Protein AF-R7B5I1-F1 (afdb_monomer_lite)

Radius of gyration: 19.65 Å; chains: 1; bounding box: 34×38×48 Å

Structure (mmCIF, N/CA/C/O backbone):
data_AF-R7B5I1-F1
#
_entry.id   AF-R7B5I1-F1
#
loop_
_atom_site.group_PDB
_atom_site.id
_atom_site.type_symbol
_atom_site.label_atom_id
_atom_site.label_alt_id
_atom_site.label_comp_id
_atom_site.label_asym_id
_atom_site.label_entity_id
_atom_site.label_seq_id
_atom_site.pdbx_PDB_ins_code
_atom_site.Cartn_x
_atom_site.Cartn_y
_atom_site.Cartn_z
_atom_site.occupancy
_atom_site.B_iso_or_equiv
_atom_site.auth_seq_id
_atom_site.auth_comp_id
_atom_site.auth_asym_id
_atom_site.auth_atom_id
_atom_site.pdbx_PDB_model_num
ATOM 1 N N . MET A 1 1 ? 6.027 2.645 17.265 1.00 64.31 1 MET A N 1
ATOM 2 C CA . MET A 1 1 ? 6.187 2.403 15.813 1.00 64.31 1 MET A CA 1
ATOM 3 C C . MET A 1 1 ? 6.464 0.924 15.626 1.00 64.31 1 MET A C 1
ATOM 5 O O . MET A 1 1 ? 7.233 0.396 16.416 1.00 64.31 1 MET A O 1
ATOM 9 N N . GLU A 1 2 ? 5.892 0.302 14.593 1.00 85.81 2 GLU A N 1
ATOM 10 C CA . GLU A 1 2 ? 6.000 -1.147 14.324 1.00 85.81 2 GLU A CA 1
ATOM 11 C C . GLU A 1 2 ? 7.347 -1.589 13.712 1.00 85.81 2 GLU A C 1
ATOM 13 O O . GLU A 1 2 ? 7.628 -2.778 13.620 1.00 85.81 2 GLU A O 1
ATOM 18 N N . GLY A 1 3 ? 8.193 -0.654 13.257 1.00 88.81 3 GLY A N 1
ATOM 19 C CA . GLY A 1 3 ? 9.560 -0.943 12.786 1.00 88.81 3 GLY A CA 1
ATOM 20 C C . GLY A 1 3 ? 9.675 -1.717 11.463 1.00 88.81 3 GLY A C 1
ATOM 21 O O . GLY A 1 3 ? 10.787 -1.950 11.001 1.00 88.81 3 GLY A O 1
ATOM 22 N N . THR A 1 4 ? 8.553 -2.079 10.837 1.00 91.25 4 THR A N 1
ATOM 23 C CA . THR A 1 4 ? 8.507 -2.813 9.566 1.00 91.25 4 THR A CA 1
ATOM 24 C C . THR A 1 4 ? 8.154 -1.875 8.416 1.00 91.25 4 THR A C 1
ATOM 26 O O . THR A 1 4 ? 7.165 -1.146 8.500 1.00 91.25 4 THR A O 1
ATOM 29 N N . LEU A 1 5 ? 8.941 -1.905 7.337 1.00 94.00 5 LEU A N 1
ATOM 30 C CA . LEU A 1 5 ? 8.621 -1.198 6.097 1.00 94.00 5 LEU A CA 1
ATOM 31 C C . LEU A 1 5 ? 7.778 -2.118 5.190 1.00 94.00 5 LEU A C 1
ATOM 33 O O . LEU A 1 5 ? 8.321 -3.113 4.692 1.00 94.00 5 LEU A O 1
ATOM 37 N N . PRO A 1 6 ? 6.476 -1.836 4.987 1.00 95.88 6 PRO A N 1
ATOM 38 C CA . PRO A 1 6 ? 5.641 -2.614 4.074 1.00 95.88 6 PRO A CA 1
ATOM 39 C C . PRO A 1 6 ? 6.128 -2.456 2.632 1.00 95.88 6 PRO A C 1
ATOM 41 O O . PRO A 1 6 ? 6.744 -1.449 2.304 1.00 95.88 6 PRO A O 1
ATOM 44 N N . ALA A 1 7 ? 5.840 -3.430 1.772 1.00 96.81 7 ALA A N 1
ATOM 45 C CA . ALA A 1 7 ? 5.909 -3.206 0.329 1.00 96.81 7 ALA A CA 1
ATOM 46 C C . ALA A 1 7 ? 4.872 -2.138 -0.098 1.00 96.81 7 ALA A C 1
ATOM 48 O O . ALA A 1 7 ? 3.823 -2.022 0.560 1.00 96.81 7 ALA A O 1
ATOM 49 N N . PRO A 1 8 ? 5.106 -1.372 -1.182 1.00 95.25 8 PRO A N 1
ATOM 50 C CA . PRO A 1 8 ? 4.152 -0.378 -1.682 1.00 95.25 8 PRO A CA 1
ATOM 51 C C . PRO A 1 8 ? 2.740 -0.941 -1.906 1.00 95.25 8 PRO A C 1
ATOM 53 O O . PRO A 1 8 ? 1.744 -0.304 -1.561 1.00 95.25 8 PRO A O 1
ATOM 56 N N . GLU A 1 9 ? 2.627 -2.176 -2.388 1.00 96.06 9 GLU A N 1
ATOM 57 C CA . GLU A 1 9 ? 1.360 -2.882 -2.579 1.00 96.06 9 GLU A CA 1
ATOM 58 C C . GLU A 1 9 ? 0.684 -3.167 -1.231 1.00 96.06 9 GLU A C 1
ATOM 60 O O . GLU A 1 9 ? -0.502 -2.887 -1.058 1.00 96.06 9 GLU A O 1
ATOM 65 N N . SER A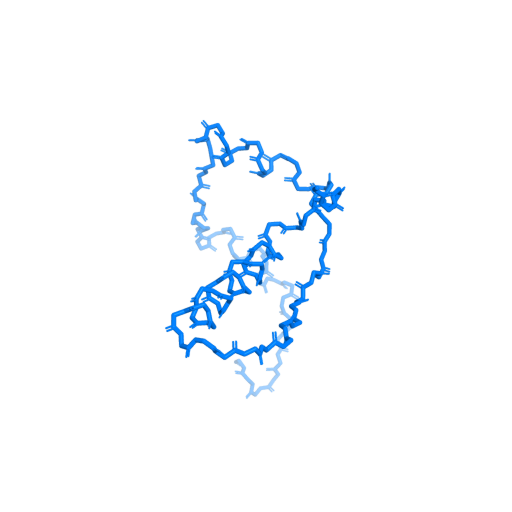 1 10 ? 1.446 -3.637 -0.234 1.00 96.75 10 SER A N 1
ATOM 66 C CA . SER A 1 10 ? 0.939 -3.902 1.124 1.00 96.75 10 SER A CA 1
ATOM 67 C C . SER A 1 10 ? 0.438 -2.637 1.836 1.00 96.75 10 SER A C 1
ATOM 69 O O . SER A 1 10 ? -0.454 -2.721 2.683 1.00 96.75 10 SER A O 1
ATOM 71 N N . ALA A 1 11 ? 0.950 -1.452 1.486 1.00 95.62 11 ALA A N 1
ATOM 72 C CA . ALA A 1 11 ? 0.463 -0.188 2.043 1.00 95.62 11 ALA A CA 1
ATOM 73 C C . ALA A 1 11 ? -1.029 0.063 1.735 1.00 95.62 11 ALA A C 1
ATOM 75 O O . ALA A 1 11 ? -1.720 0.702 2.532 1.00 95.62 11 ALA A O 1
ATOM 76 N N . HIS A 1 12 ? -1.561 -0.504 0.646 1.00 96.88 12 HIS A N 1
ATOM 77 C CA . HIS A 1 12 ? -2.987 -0.430 0.320 1.00 96.88 12 HIS A CA 1
ATOM 78 C C . HIS A 1 12 ? -3.843 -1.231 1.310 1.00 96.88 12 HIS A C 1
ATOM 80 O O . HIS A 1 12 ? -4.896 -0.761 1.738 1.00 96.88 12 HIS A O 1
ATOM 86 N N . ALA A 1 13 ? -3.370 -2.402 1.749 1.00 98.00 1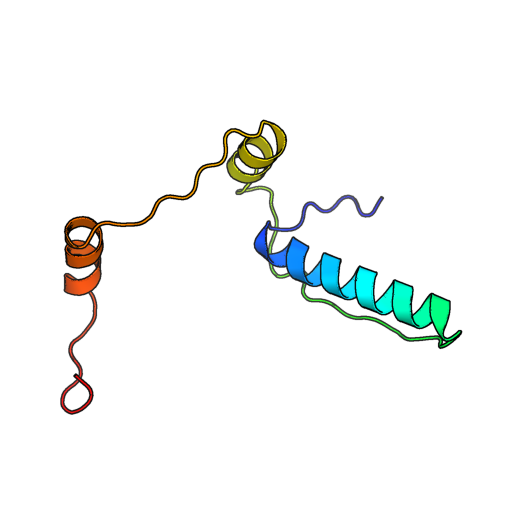3 ALA A N 1
ATOM 87 C CA . ALA A 1 13 ? -4.054 -3.187 2.776 1.00 98.00 13 ALA A CA 1
ATOM 88 C C . ALA A 1 13 ? -4.046 -2.465 4.136 1.00 98.00 13 ALA A C 1
ATOM 90 O O . ALA A 1 13 ? -5.064 -2.438 4.828 1.00 98.00 13 ALA A O 1
ATOM 91 N N . ILE A 1 14 ? -2.927 -1.817 4.486 1.00 97.12 14 ILE A N 1
ATOM 92 C CA . ILE A 1 14 ? -2.825 -0.980 5.694 1.00 97.12 14 ILE A CA 1
ATOM 93 C C . ILE A 1 14 ? -3.819 0.182 5.627 1.00 97.12 14 ILE A C 1
ATOM 95 O O . ILE A 1 14 ? -4.500 0.461 6.614 1.00 97.12 14 ILE A O 1
ATOM 99 N N . ARG A 1 15 ? -3.942 0.846 4.470 1.00 98.00 15 ARG A N 1
ATOM 100 C CA . ARG A 1 15 ? -4.911 1.932 4.289 1.00 98.00 15 ARG A CA 1
ATOM 101 C C . ARG A 1 15 ? -6.339 1.465 4.573 1.00 98.00 15 ARG A C 1
ATOM 103 O O . ARG A 1 15 ? -7.035 2.115 5.346 1.00 98.00 15 ARG A O 1
ATOM 110 N N . VAL A 1 16 ? -6.746 0.325 4.019 1.00 98.31 16 VAL A N 1
ATOM 111 C CA . VAL A 1 16 ? -8.082 -0.235 4.275 1.00 98.31 16 VAL A CA 1
ATOM 112 C C . VAL A 1 16 ? -8.266 -0.579 5.755 1.00 98.31 16 VAL A C 1
ATOM 114 O O . VAL A 1 16 ? -9.307 -0.268 6.324 1.00 98.31 16 VAL A O 1
ATOM 117 N N . ALA A 1 17 ? -7.253 -1.151 6.413 1.00 98.12 17 ALA A N 1
ATOM 118 C CA . ALA A 1 17 ? -7.323 -1.441 7.845 1.00 98.12 17 ALA A CA 1
ATOM 119 C C . ALA A 1 17 ? -7.536 -0.171 8.694 1.00 98.12 17 ALA A C 1
ATOM 121 O O . ALA A 1 17 ? -8.297 -0.200 9.660 1.00 98.12 17 ALA A O 1
ATOM 122 N N . ILE A 1 18 ? -6.907 0.949 8.316 1.00 98.12 18 ILE A N 1
ATOM 123 C CA . ILE A 1 18 ? -7.123 2.257 8.953 1.00 98.12 18 ILE A CA 1
ATOM 124 C C . ILE A 1 18 ? -8.554 2.744 8.713 1.00 98.12 18 ILE A C 1
ATOM 126 O O . ILE A 1 18 ? -9.211 3.169 9.662 1.00 98.12 18 ILE A O 1
ATOM 130 N N . ASP A 1 19 ? -9.046 2.669 7.475 1.00 98.50 19 ASP A N 1
ATOM 131 C CA . ASP A 1 19 ? -10.402 3.106 7.134 1.00 98.50 19 ASP A CA 1
ATOM 132 C C . ASP A 1 19 ? -11.459 2.298 7.920 1.00 98.50 19 ASP A C 1
ATOM 134 O O . ASP A 1 19 ? -12.403 2.870 8.466 1.00 98.50 19 ASP A O 1
ATOM 138 N N . GLU A 1 20 ? -11.275 0.982 8.069 1.00 98.38 20 GLU A N 1
ATOM 139 C CA . GLU A 1 20 ? -12.149 0.135 8.893 1.00 98.38 20 GLU A CA 1
ATOM 140 C C . GLU A 1 20 ? -12.047 0.462 10.391 1.00 98.38 20 GLU A C 1
ATOM 142 O O . GLU A 1 20 ? -13.065 0.503 11.087 1.00 98.38 20 GLU A O 1
ATOM 147 N N . ALA A 1 21 ? -10.848 0.763 10.899 1.00 98.25 21 ALA A N 1
ATOM 148 C CA . ALA A 1 21 ? -10.669 1.188 12.287 1.00 98.25 21 ALA A CA 1
ATOM 149 C C . ALA A 1 21 ? -11.363 2.533 12.574 1.00 98.25 21 ALA A C 1
ATOM 151 O O . ALA A 1 21 ? -11.942 2.718 13.647 1.00 98.25 21 ALA A O 1
ATOM 152 N N . LEU A 1 22 ? -11.351 3.464 11.613 1.00 98.50 22 LEU A N 1
ATOM 153 C CA . LEU A 1 22 ? -12.076 4.733 11.715 1.00 98.50 22 LEU A CA 1
ATOM 154 C C . LEU A 1 22 ? -13.593 4.514 11.754 1.00 98.50 22 LEU A C 1
ATOM 156 O O . LEU A 1 22 ? -14.254 5.099 12.609 1.00 98.50 22 LEU A O 1
ATOM 160 N N . LYS A 1 23 ? -14.135 3.610 10.928 1.00 98.44 23 LYS A N 1
ATOM 161 C CA . LYS A 1 23 ? -15.558 3.228 10.998 1.00 98.44 23 LYS A CA 1
ATOM 162 C C . LYS A 1 23 ? -15.924 2.642 12.362 1.00 98.44 23 LYS A C 1
ATOM 164 O O . LYS A 1 23 ? -16.927 3.038 12.940 1.00 98.44 23 LYS A O 1
ATOM 169 N N . CYS A 1 24 ? -15.093 1.751 12.906 1.00 98.31 24 CYS A N 1
ATOM 170 C CA . CYS A 1 24 ? -15.295 1.178 14.244 1.00 98.31 24 CYS A CA 1
ATOM 171 C C . CYS A 1 24 ? -15.332 2.264 15.330 1.00 98.31 24 CYS A C 1
ATOM 173 O O . CYS A 1 24 ? -16.156 2.218 16.241 1.00 98.31 24 CYS A O 1
ATOM 175 N N . LYS A 1 25 ? -14.476 3.286 15.207 1.00 98.12 25 LYS A N 1
ATOM 176 C CA . LYS A 1 25 ? -14.478 4.446 16.105 1.00 98.12 25 LYS A CA 1
ATOM 177 C C . LYS A 1 25 ? -15.774 5.260 16.006 1.00 98.12 25 LYS A C 1
ATOM 179 O O . LYS A 1 25 ? -16.249 5.740 17.030 1.00 98.12 25 LYS A O 1
ATOM 184 N N . GLU A 1 26 ? -16.323 5.435 14.806 1.00 98.19 26 GLU A N 1
ATOM 185 C CA . GLU A 1 26 ? -17.582 6.162 14.582 1.00 98.19 26 GLU A CA 1
ATOM 186 C C . GLU A 1 26 ? -18.802 5.397 15.106 1.00 98.19 26 GLU A C 1
ATOM 188 O O . GLU A 1 26 ? -19.713 6.003 15.669 1.00 98.19 26 GLU A O 1
ATOM 193 N N . THR A 1 27 ? -18.819 4.071 14.948 1.00 97.94 27 THR A N 1
ATOM 194 C CA . THR A 1 27 ? -19.940 3.218 15.370 1.00 97.94 27 THR A CA 1
ATOM 195 C C . THR A 1 27 ? -19.855 2.773 16.830 1.00 97.94 27 THR A C 1
ATOM 197 O O . THR A 1 27 ? -20.864 2.365 17.401 1.00 97.94 27 THR A O 1
ATOM 200 N N . GLY A 1 28 ? -18.671 2.847 17.445 1.00 97.81 28 GLY A N 1
ATOM 201 C CA . GLY A 1 28 ? -18.407 2.316 18.784 1.00 97.81 28 GLY A CA 1
ATOM 202 C C . GLY A 1 28 ? -18.273 0.789 18.829 1.00 97.81 28 GLY A C 1
ATOM 203 O O . GLY A 1 28 ? -18.307 0.210 19.913 1.00 97.81 28 GLY A O 1
ATOM 204 N N . GLU A 1 29 ? -18.140 0.128 17.677 1.00 97.81 29 GLU A N 1
ATOM 205 C CA . GLU A 1 29 ? -17.971 -1.324 17.593 1.00 97.81 29 GLU A CA 1
ATOM 206 C C . GLU A 1 29 ? -16.510 -1.729 17.817 1.00 97.81 29 GLU A C 1
ATOM 208 O O . GLU A 1 29 ? -15.602 -1.223 17.161 1.00 97.81 29 GLU A O 1
ATOM 213 N N . GLU A 1 30 ? -16.276 -2.704 18.694 1.00 97.62 30 GLU A N 1
ATOM 214 C CA . GLU A 1 30 ? -14.960 -3.323 18.851 1.00 97.62 30 GLU A CA 1
ATOM 215 C C . GLU A 1 30 ? -14.805 -4.493 17.868 1.00 97.62 30 GLU A C 1
ATOM 217 O O . GLU A 1 30 ? -15.586 -5.448 17.885 1.00 97.62 30 GLU A O 1
ATOM 222 N N . LYS A 1 31 ? -13.791 -4.423 16.997 1.00 97.56 31 LYS A N 1
ATOM 223 C CA . LYS A 1 31 ? -13.477 -5.454 15.998 1.00 97.56 31 LYS A CA 1
ATOM 224 C C . LYS A 1 31 ? -11.982 -5.745 15.964 1.00 97.56 31 LYS A C 1
ATOM 226 O O . LYS A 1 31 ? -11.155 -4.842 16.059 1.00 97.56 31 LYS A O 1
ATOM 231 N N . THR A 1 32 ? -11.634 -7.011 15.743 1.00 98.12 32 THR A N 1
ATOM 232 C CA . THR A 1 32 ? -10.270 -7.406 15.371 1.00 98.12 32 THR A CA 1
ATOM 233 C C . THR A 1 32 ? -10.112 -7.301 13.859 1.00 98.12 32 THR A C 1
ATOM 235 O O . THR A 1 32 ? -10.837 -7.957 13.113 1.00 98.12 32 THR A O 1
ATOM 238 N N . ILE A 1 33 ? -9.152 -6.495 13.407 1.00 98.06 33 ILE A N 1
ATOM 239 C CA . ILE A 1 33 ? -8.851 -6.298 11.986 1.00 98.06 33 ILE A CA 1
ATOM 240 C C . ILE A 1 33 ? -7.541 -7.018 11.665 1.00 98.06 33 ILE A C 1
ATOM 242 O O . ILE A 1 33 ? -6.504 -6.726 12.258 1.00 98.06 33 ILE A O 1
ATOM 246 N N . VAL A 1 34 ? -7.588 -7.948 10.712 1.00 97.75 34 VAL A N 1
ATOM 247 C CA . VAL A 1 34 ? -6.410 -8.625 10.155 1.00 97.75 34 VAL A CA 1
ATOM 248 C C . 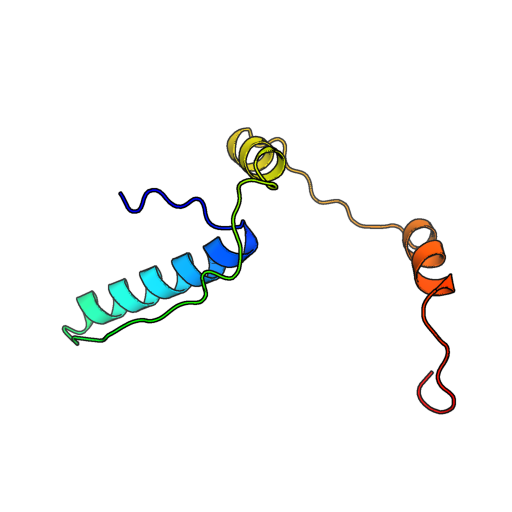VAL A 1 34 ? -6.247 -8.170 8.712 1.00 97.75 34 VAL A C 1
ATOM 250 O O . VAL A 1 34 ? -7.209 -8.184 7.947 1.00 97.75 34 VAL A O 1
ATOM 253 N N . PHE A 1 35 ? -5.035 -7.774 8.335 1.00 97.25 35 PHE A N 1
ATOM 254 C CA . PHE A 1 35 ? -4.709 -7.351 6.976 1.00 97.25 35 PHE A CA 1
ATOM 255 C C . PHE A 1 35 ? -3.453 -8.064 6.470 1.00 97.25 35 PHE A C 1
ATOM 257 O O . PHE A 1 35 ? -2.624 -8.537 7.248 1.00 97.25 35 PHE A O 1
ATOM 264 N N . GLY A 1 36 ? -3.323 -8.152 5.146 1.00 96.88 36 GLY A N 1
ATOM 265 C CA . GLY A 1 36 ? -2.185 -8.795 4.499 1.00 96.88 36 GLY A CA 1
ATOM 266 C C . GLY A 1 36 ? -0.980 -7.865 4.404 1.00 96.88 36 GLY A C 1
ATOM 267 O O . GLY A 1 36 ? -0.954 -6.981 3.552 1.00 96.88 36 GLY A O 1
ATOM 268 N N . LEU A 1 37 ? 0.038 -8.103 5.231 1.00 96.31 37 LEU A N 1
ATOM 269 C CA . LEU A 1 37 ? 1.389 -7.590 5.001 1.00 96.31 37 LEU A CA 1
ATOM 270 C C . LEU A 1 37 ? 2.138 -8.599 4.120 1.00 96.31 37 LEU A C 1
ATOM 272 O O . LEU A 1 37 ? 2.823 -9.491 4.615 1.00 96.31 37 LEU A O 1
ATOM 276 N N . THR A 1 38 ? 1.916 -8.519 2.811 1.00 95.50 38 THR A N 1
ATOM 277 C CA . THR A 1 38 ? 2.343 -9.548 1.851 1.00 95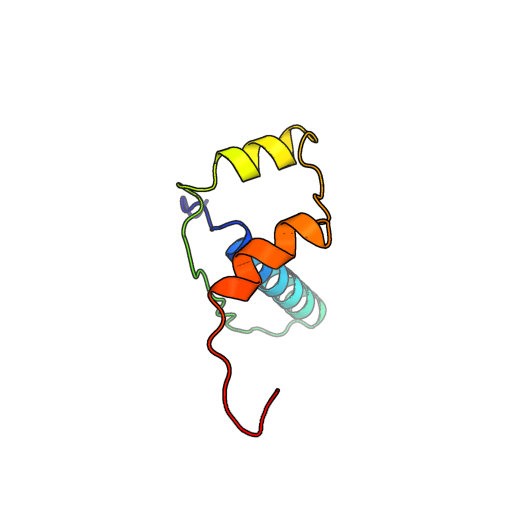.50 38 THR A CA 1
ATOM 278 C C . THR A 1 38 ? 3.813 -9.452 1.459 1.00 95.50 38 THR A C 1
ATOM 280 O O . THR A 1 38 ? 4.363 -10.425 0.950 1.00 95.50 38 THR A O 1
ATOM 283 N N . GLY A 1 39 ? 4.457 -8.309 1.694 1.00 94.12 39 GLY A N 1
ATOM 284 C CA . GLY A 1 39 ? 5.844 -8.086 1.309 1.00 94.12 39 GLY A CA 1
ATOM 285 C C . GLY A 1 39 ? 6.531 -6.993 2.117 1.00 94.12 39 GLY A C 1
ATOM 286 O O . GLY A 1 39 ? 5.902 -6.238 2.865 1.00 94.12 39 GLY A O 1
ATOM 287 N N . THR A 1 40 ? 7.848 -6.916 1.942 1.00 94.38 40 THR A N 1
ATOM 288 C CA . THR A 1 40 ? 8.698 -5.895 2.550 1.00 94.38 40 THR A CA 1
ATOM 289 C C . THR A 1 40 ? 9.137 -4.865 1.521 1.00 94.38 40 THR A C 1
ATOM 291 O O . THR A 1 40 ? 9.531 -5.232 0.422 1.00 94.38 40 THR A O 1
ATOM 294 N N . GLY A 1 41 ? 9.138 -3.593 1.914 1.00 94.62 41 GLY A N 1
ATOM 295 C CA . GLY A 1 41 ? 9.556 -2.483 1.062 1.00 94.62 41 GLY A CA 1
ATOM 296 C C . GLY A 1 41 ? 11.065 -2.267 0.982 1.00 94.62 41 GLY A C 1
ATOM 297 O O . GLY A 1 41 ? 11.496 -1.275 0.401 1.00 94.62 41 GLY A O 1
ATOM 298 N N . TYR A 1 42 ? 11.893 -3.135 1.583 1.00 93.69 42 TYR A N 1
ATOM 299 C CA . TYR A 1 42 ? 13.353 -2.955 1.577 1.00 93.69 42 TYR A CA 1
ATOM 300 C C . TYR A 1 42 ? 13.948 -2.919 0.164 1.00 93.69 42 TYR A C 1
ATOM 302 O O . TYR A 1 42 ? 14.939 -2.224 -0.054 1.00 93.69 42 TYR A O 1
ATOM 310 N N . PHE A 1 43 ? 13.345 -3.633 -0.789 1.00 92.38 43 PHE A N 1
ATOM 311 C CA . PHE A 1 43 ? 13.770 -3.622 -2.192 1.00 92.38 43 PHE A CA 1
ATOM 312 C C . PHE A 1 43 ? 13.091 -2.514 -3.015 1.00 92.38 43 PHE A C 1
ATOM 314 O O . PHE A 1 43 ? 13.563 -2.186 -4.098 1.00 92.38 43 PHE A O 1
ATOM 321 N N . ASP A 1 44 ? 12.065 -1.863 -2.462 1.00 95.25 44 ASP A N 1
ATOM 322 C CA . ASP A 1 44 ? 11.256 -0.827 -3.117 1.00 95.25 44 ASP A CA 1
ATOM 323 C C . ASP A 1 44 ? 11.641 0.596 -2.682 1.00 95.25 44 ASP A C 1
ATOM 325 O O . ASP A 1 44 ? 10.911 1.563 -2.913 1.00 95.25 44 ASP A O 1
ATOM 329 N N . MET A 1 45 ? 12.800 0.758 -2.037 1.00 94.75 45 MET A N 1
ATOM 330 C CA . MET A 1 45 ? 13.241 2.048 -1.494 1.00 94.75 45 MET A CA 1
ATOM 331 C C . MET A 1 45 ? 13.329 3.145 -2.558 1.00 94.75 45 MET A C 1
ATOM 333 O O . MET A 1 45 ? 12.997 4.294 -2.273 1.00 94.75 45 MET A O 1
ATOM 337 N N . THR A 1 46 ? 13.719 2.800 -3.788 1.00 95.12 46 THR A N 1
ATOM 338 C CA . THR A 1 46 ? 13.746 3.742 -4.915 1.00 95.12 46 THR A CA 1
ATOM 339 C C . THR A 1 46 ? 12.343 4.227 -5.278 1.00 95.12 46 THR A C 1
ATOM 341 O O . THR A 1 46 ? 12.158 5.420 -5.503 1.00 95.12 46 THR A O 1
ATOM 344 N N . ALA A 1 47 ? 11.340 3.343 -5.273 1.00 94.12 47 ALA A N 1
ATOM 345 C CA . ALA A 1 47 ? 9.953 3.722 -5.530 1.00 94.12 47 ALA A CA 1
ATOM 346 C C . ALA A 1 47 ? 9.414 4.627 -4.411 1.00 94.12 47 ALA A C 1
ATOM 348 O O . ALA A 1 47 ? 8.833 5.679 -4.683 1.00 94.12 47 ALA A O 1
ATOM 349 N N . TYR A 1 48 ? 9.683 4.279 -3.147 1.00 95.06 48 TYR A N 1
ATOM 350 C CA . TYR A 1 48 ? 9.332 5.130 -2.009 1.00 95.06 48 TYR A CA 1
ATOM 351 C C . TYR A 1 48 ? 9.986 6.511 -2.081 1.00 95.06 48 TYR A C 1
ATOM 353 O O . TYR A 1 48 ? 9.333 7.513 -1.787 1.00 95.06 48 TYR A O 1
ATOM 361 N N . GLN A 1 49 ? 11.261 6.580 -2.463 1.00 96.50 49 GLN A N 1
ATOM 362 C CA . GLN A 1 49 ? 11.968 7.843 -2.636 1.00 96.50 49 GLN A CA 1
ATOM 363 C C . GLN A 1 49 ? 11.343 8.676 -3.759 1.00 96.50 49 GLN A C 1
ATOM 365 O O . GLN A 1 49 ? 10.991 9.828 -3.516 1.00 96.50 49 GLN A O 1
ATOM 370 N N . ALA A 1 50 ? 11.126 8.087 -4.937 1.00 96.25 50 ALA A N 1
ATOM 371 C CA . ALA A 1 50 ? 10.552 8.787 -6.083 1.00 96.25 50 ALA A CA 1
ATOM 372 C C . ALA A 1 50 ? 9.153 9.350 -5.784 1.00 96.25 50 ALA A C 1
ATOM 374 O O . ALA A 1 50 ? 8.846 10.492 -6.129 1.00 96.25 50 ALA A O 1
ATOM 375 N N . TYR A 1 51 ? 8.314 8.585 -5.076 1.00 95.06 51 TYR A N 1
ATOM 376 C CA . TYR A 1 51 ? 7.009 9.070 -4.626 1.00 95.06 51 TYR A CA 1
ATOM 377 C C . TYR A 1 51 ? 7.146 10.252 -3.654 1.00 95.06 51 TYR A C 1
ATOM 379 O O . TYR A 1 51 ? 6.476 11.271 -3.809 1.00 95.06 51 TYR A O 1
ATOM 387 N N . ARG A 1 52 ? 8.041 10.149 -2.662 1.00 94.94 52 ARG A N 1
ATOM 388 C CA . ARG A 1 52 ? 8.260 11.208 -1.659 1.00 94.94 52 ARG A CA 1
ATOM 389 C C . ARG A 1 52 ? 8.849 12.488 -2.244 1.00 94.94 52 ARG A C 1
ATOM 391 O O . ARG A 1 52 ? 8.554 13.565 -1.735 1.00 94.94 52 ARG A O 1
ATOM 398 N N . GLU A 1 53 ? 9.691 12.369 -3.261 1.00 97.81 53 GLU A N 1
ATOM 399 C CA . GLU A 1 53 ? 10.311 13.497 -3.962 1.00 97.81 53 GLU A CA 1
ATOM 400 C C . GLU A 1 53 ? 9.402 14.084 -5.053 1.00 97.81 53 GLU A C 1
ATOM 402 O O . GLU A 1 53 ? 9.726 15.128 -5.615 1.00 97.81 53 GLU A O 1
ATOM 407 N N . GLY A 1 54 ? 8.260 13.449 -5.345 1.00 96.94 54 GLY A N 1
ATOM 408 C CA . GLY A 1 54 ? 7.348 13.873 -6.411 1.00 96.94 54 GLY A CA 1
ATOM 409 C C . GLY A 1 54 ? 7.919 13.667 -7.817 1.00 96.94 54 GLY A C 1
ATOM 410 O O . GLY A 1 54 ? 7.493 14.336 -8.753 1.00 96.94 54 GLY A O 1
ATOM 411 N N . THR A 1 55 ? 8.895 12.770 -7.964 1.00 97.38 55 THR A N 1
ATOM 412 C CA . THR A 1 55 ? 9.576 12.449 -9.229 1.00 97.38 55 THR A CA 1
ATOM 413 C C . THR A 1 55 ? 9.043 11.176 -9.884 1.00 97.38 55 THR A C 1
ATOM 415 O O . THR A 1 55 ? 9.448 10.845 -10.995 1.00 97.38 55 THR A O 1
ATOM 418 N N . MET A 1 56 ? 8.137 10.457 -9.215 1.00 95.31 56 MET A N 1
ATOM 419 C CA . MET A 1 56 ? 7.457 9.293 -9.776 1.00 95.31 56 MET A CA 1
ATOM 420 C C . MET A 1 56 ? 6.559 9.705 -10.949 1.00 95.31 56 MET A C 1
ATOM 422 O O . MET A 1 56 ? 5.769 10.642 -10.840 1.00 95.31 56 MET A O 1
ATOM 426 N N . THR A 1 57 ? 6.675 8.984 -12.061 1.00 93.81 57 THR A N 1
ATOM 427 C CA . THR A 1 57 ? 5.917 9.228 -13.292 1.00 93.81 57 THR A CA 1
ATOM 428 C C . THR A 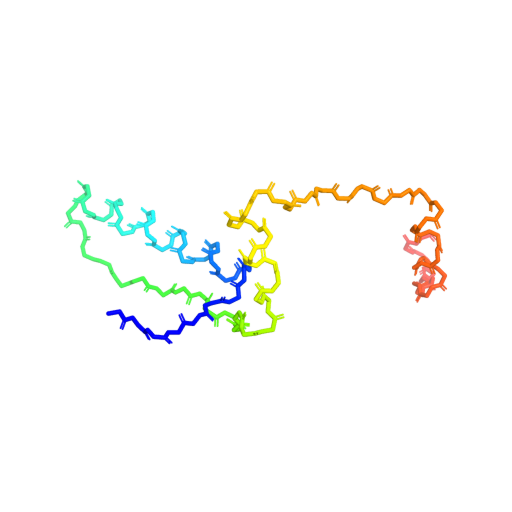1 57 ? 5.245 7.953 -13.758 1.00 93.81 57 THR A C 1
ATOM 430 O O . THR A 1 57 ? 5.864 6.889 -13.721 1.00 93.81 57 THR A O 1
ATOM 433 N N . ASP A 1 58 ? 4.031 8.073 -14.281 1.00 93.19 58 ASP A N 1
ATOM 434 C CA . ASP A 1 58 ? 3.385 6.960 -14.961 1.00 93.19 58 ASP A CA 1
ATOM 435 C C . ASP A 1 58 ? 4.043 6.730 -16.323 1.00 93.19 58 ASP A C 1
ATOM 437 O O . ASP A 1 58 ? 4.284 7.669 -17.086 1.00 93.19 58 ASP A O 1
ATOM 441 N N . TYR A 1 59 ? 4.313 5.465 -16.632 1.00 90.62 59 TYR A N 1
ATOM 442 C CA . TYR A 1 59 ? 4.692 5.036 -17.970 1.00 90.62 59 TYR A CA 1
ATOM 443 C C . TYR A 1 59 ? 3.533 4.260 -18.580 1.00 90.62 59 TYR A C 1
ATOM 445 O O . TYR A 1 59 ? 3.100 3.253 -18.022 1.00 90.62 59 TYR A O 1
ATOM 453 N N . ILE A 1 60 ? 3.039 4.728 -19.723 1.00 93.81 60 ILE A N 1
ATOM 454 C CA . ILE A 1 60 ? 2.059 4.000 -20.525 1.00 93.81 60 ILE A CA 1
ATOM 455 C C . ILE A 1 60 ? 2.851 3.286 -21.625 1.00 93.81 60 ILE A C 1
ATOM 457 O O . ILE A 1 60 ? 3.391 3.978 -22.491 1.00 93.81 60 ILE A O 1
ATOM 461 N N . PRO A 1 61 ? 2.956 1.944 -21.594 1.00 93.12 61 PRO A N 1
ATOM 462 C CA . PRO A 1 61 ? 3.656 1.199 -22.632 1.00 93.12 61 PRO A CA 1
ATOM 463 C C . PRO A 1 61 ? 3.034 1.442 -24.006 1.00 93.12 61 PRO A C 1
ATOM 465 O O . PRO A 1 61 ? 1.811 1.524 -24.136 1.00 93.12 61 PRO A O 1
ATOM 468 N N . THR A 1 62 ? 3.879 1.537 -25.025 1.00 96.31 62 THR A N 1
ATOM 469 C CA . THR A 1 62 ? 3.451 1.539 -26.427 1.00 96.31 62 THR A CA 1
ATOM 470 C C . THR A 1 62 ? 3.100 0.123 -26.883 1.00 96.31 62 THR A C 1
ATOM 472 O O . THR A 1 62 ? 3.499 -0.857 -26.252 1.00 96.31 62 THR A O 1
ATOM 475 N N . ASP A 1 63 ? 2.393 -0.003 -28.008 1.00 94.88 63 ASP A N 1
A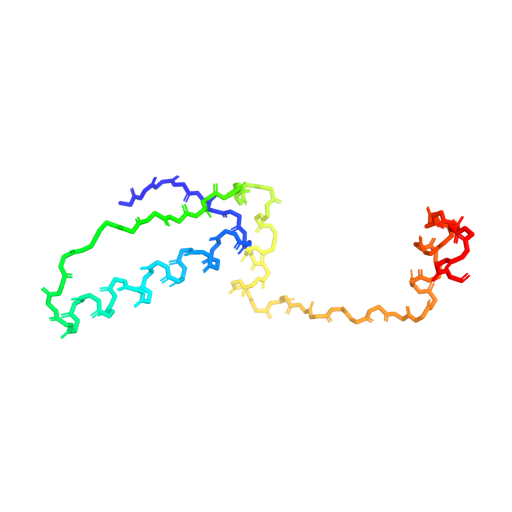TOM 476 C CA . ASP A 1 63 ? 2.123 -1.317 -28.607 1.00 94.88 63 ASP A CA 1
ATOM 477 C C . ASP A 1 63 ? 3.433 -2.078 -28.894 1.00 94.88 63 ASP A C 1
ATOM 479 O O . ASP A 1 63 ? 3.527 -3.273 -28.621 1.00 94.88 63 ASP A O 1
ATOM 483 N N . GLU A 1 64 ? 4.476 -1.368 -29.340 1.00 94.62 64 GLU A N 1
ATOM 484 C CA . GLU A 1 64 ? 5.810 -1.923 -29.608 1.00 94.62 64 GLU A CA 1
ATOM 485 C C . GLU A 1 64 ? 6.481 -2.486 -28.339 1.00 94.62 64 GLU A C 1
ATOM 487 O O . GLU A 1 64 ? 7.085 -3.559 -28.392 1.00 94.62 64 GLU A O 1
ATOM 492 N N . ASP A 1 65 ? 6.336 -1.823 -27.182 1.00 93.38 65 ASP A N 1
ATOM 493 C CA . ASP A 1 65 ? 6.863 -2.326 -25.901 1.00 93.38 65 ASP A CA 1
ATOM 494 C C . ASP A 1 65 ? 6.183 -3.634 -25.476 1.00 93.38 65 ASP A C 1
ATOM 496 O O . ASP A 1 65 ? 6.812 -4.532 -24.907 1.00 93.38 65 ASP A O 1
ATOM 500 N N . LEU A 1 66 ? 4.877 -3.738 -25.735 1.00 93.88 66 LEU A N 1
ATOM 501 C CA . LEU A 1 66 ? 4.062 -4.886 -25.346 1.00 93.88 66 LEU A CA 1
ATOM 502 C C . LEU A 1 66 ? 4.299 -6.096 -26.257 1.00 93.88 66 LEU A C 1
ATOM 504 O O . LEU A 1 66 ? 4.295 -7.234 -25.774 1.00 93.88 66 LEU A O 1
ATOM 508 N N . GLU A 1 67 ? 4.540 -5.865 -27.552 1.00 93.81 67 GLU A N 1
ATOM 509 C CA . GLU A 1 67 ? 4.770 -6.918 -28.546 1.00 93.81 67 GLU A CA 1
ATOM 510 C C . GLU A 1 67 ? 5.890 -7.884 -28.141 1.00 93.81 67 GLU A C 1
ATOM 512 O O . GLU A 1 67 ? 5.772 -9.091 -28.369 1.00 93.81 67 GLU A O 1
ATOM 517 N N . GLU A 1 68 ? 6.962 -7.395 -27.509 1.00 92.88 68 GLU A N 1
ATOM 518 C CA . GLU A 1 68 ? 8.054 -8.254 -27.043 1.00 92.88 68 GLU A CA 1
ATOM 519 C C . GLU A 1 68 ? 7.585 -9.228 -25.958 1.00 92.88 68 GLU A C 1
ATOM 521 O O . GLU A 1 68 ? 7.853 -10.426 -26.048 1.00 92.88 68 GLU A O 1
ATOM 526 N N . GLY A 1 69 ? 6.823 -8.747 -24.972 1.00 91.00 69 GLY A N 1
ATOM 527 C CA . GLY A 1 69 ? 6.254 -9.595 -23.923 1.00 91.00 69 GLY A CA 1
ATOM 528 C C . GLY A 1 69 ? 5.288 -10.641 -24.483 1.00 91.00 69 GLY A C 1
ATOM 529 O O . GLY A 1 69 ? 5.313 -11.804 -24.072 1.00 91.00 69 GLY A O 1
ATOM 530 N N . PHE A 1 70 ? 4.481 -10.259 -25.477 1.00 92.44 70 PHE A N 1
ATOM 531 C CA . PHE A 1 70 ? 3.502 -11.147 -26.105 1.00 92.44 70 PHE A CA 1
ATOM 532 C C . PHE A 1 70 ? 4.125 -12.350 -26.819 1.00 92.44 70 PHE A C 1
ATOM 534 O O . PHE A 1 70 ? 3.491 -13.404 -26.873 1.00 92.44 70 PHE A O 1
ATOM 541 N N . LYS A 1 71 ? 5.372 -12.258 -27.302 1.00 93.06 71 LYS A N 1
ATOM 542 C CA . LYS A 1 71 ? 6.080 -13.393 -27.930 1.00 93.06 71 LYS A CA 1
ATOM 543 C C . LYS A 1 71 ? 6.247 -14.590 -26.991 1.00 93.06 71 LYS A C 1
ATOM 545 O O . LYS A 1 71 ? 6.323 -15.722 -27.464 1.00 93.06 71 LYS A O 1
ATOM 550 N N . TYR A 1 72 ? 6.298 -14.347 -25.681 1.00 92.25 72 TYR A N 1
ATOM 551 C CA . TYR A 1 72 ? 6.496 -15.385 -24.666 1.00 92.25 72 TYR A CA 1
ATOM 552 C C . TYR A 1 72 ? 5.184 -15.926 -24.090 1.00 92.25 72 TYR A C 1
ATOM 554 O O . TYR A 1 72 ? 5.209 -16.886 -23.318 1.00 92.25 72 TYR A O 1
ATOM 562 N N . ILE A 1 73 ? 4.038 -15.344 -24.456 1.00 91.12 73 ILE A N 1
ATOM 563 C CA . ILE A 1 73 ? 2.735 -15.852 -24.030 1.00 91.12 73 ILE A CA 1
ATOM 564 C C . ILE A 1 73 ? 2.416 -17.105 -24.861 1.00 91.12 73 ILE A C 1
ATOM 566 O O . ILE A 1 73 ? 2.339 -17.023 -26.091 1.00 91.12 73 ILE A O 1
ATOM 570 N N . PRO A 1 74 ? 2.224 -18.279 -24.231 1.00 89.50 74 PRO A N 1
ATOM 571 C CA . PRO A 1 74 ? 1.894 -19.492 -24.962 1.00 89.50 74 PRO A CA 1
ATOM 572 C C . PRO A 1 74 ? 0.518 -19.351 -25.614 1.00 89.50 74 PRO A C 1
ATOM 574 O O . PRO A 1 74 ? -0.459 -18.999 -24.953 1.00 89.50 74 PRO A O 1
ATOM 577 N N . LYS A 1 75 ? 0.432 -19.673 -26.907 1.00 87.62 75 LYS A N 1
ATOM 578 C CA . LYS A 1 75 ? -0.851 -19.761 -27.609 1.00 87.62 75 LYS A CA 1
ATOM 579 C C . LYS A 1 75 ? -1.546 -21.058 -27.216 1.00 87.62 75 LYS A C 1
ATOM 581 O O . LYS A 1 75 ? -0.998 -22.140 -27.425 1.00 87.62 75 LYS A O 1
ATOM 586 N N . LEU A 1 76 ? -2.739 -20.938 -26.643 1.00 86.94 76 LEU A N 1
ATOM 587 C CA . LEU A 1 76 ? -3.575 -22.072 -26.256 1.00 86.94 76 LEU A CA 1
ATOM 588 C C . LEU A 1 76 ? -4.687 -22.253 -27.294 1.00 86.94 76 LEU A C 1
ATOM 590 O O . LEU A 1 76 ? -5.475 -21.336 -27.525 1.00 86.94 76 LEU A O 1
ATOM 594 N N . GLU A 1 77 ? -4.758 -23.431 -27.916 1.00 86.12 77 GLU A N 1
ATOM 595 C CA . GLU A 1 77 ? -5.795 -23.731 -28.909 1.00 86.12 77 GLU A CA 1
ATOM 596 C C . GLU A 1 77 ? -7.204 -23.606 -28.301 1.00 86.12 77 GLU A C 1
ATOM 598 O O . GLU A 1 77 ? -7.496 -24.168 -27.245 1.00 86.12 77 GLU A O 1
ATOM 603 N N . GLY A 1 78 ? -8.086 -22.867 -28.982 1.00 80.00 78 GLY A N 1
ATOM 604 C CA . GLY A 1 78 ? -9.495 -22.704 -28.603 1.00 80.00 78 GLY A CA 1
ATOM 605 C C . GLY A 1 78 ? -9.796 -21.588 -27.594 1.00 80.00 78 GLY A C 1
ATOM 606 O O . GLY A 1 78 ? -10.963 -21.410 -27.252 1.00 80.00 78 GLY A O 1
ATOM 607 N N . ILE A 1 79 ? -8.788 -20.839 -27.129 1.00 78.94 79 ILE A N 1
ATOM 608 C CA . ILE A 1 79 ? -8.963 -19.687 -26.218 1.00 78.94 79 ILE A CA 1
ATOM 609 C C . ILE A 1 79 ? -8.620 -18.356 -26.907 1.00 78.94 79 ILE A C 1
ATOM 611 O O . ILE A 1 79 ? -9.256 -17.344 -26.615 1.00 78.94 79 ILE A O 1
ATOM 615 N N . GLN A 1 80 ? -7.633 -18.361 -27.809 1.00 64.56 80 GLN A N 1
ATOM 616 C CA . GLN A 1 80 ? -7.150 -17.200 -28.570 1.00 64.56 80 GLN A CA 1
ATOM 617 C C . GLN A 1 80 ? -7.306 -17.410 -30.073 1.00 64.56 80 GLN A C 1
ATOM 619 O O . GLN A 1 80 ? -7.119 -18.563 -30.527 1.00 64.56 80 GLN A O 1
#

Foldseek 3Di:
DPPFAAAPVQVVQVVVQVVVVVVCVVVVNDDDDDTDSPDGCPVVVVVVVCVVVVNDDDDDDDPVRVVVVVVPDDDDPPPD

Secondary structure (DSSP, 8-state):
-----B-HHHHHHHHHHHHHHHHHHHHT-----------BGGG-HHHHHHHHHT--------HHHHHHHHTTSPPPTTT-

Sequence (80 aa):
MEGTLPAPESAHAIRVAIDEALKCKETGEEKTIVFGLTGTGYFDMTAYQAYREGTMTDYIPTDEDLEEGFKYIPKLEGIQ

pLDDT: mean 93.9, std 6.09, range [64.31, 98.5]